Protein AF-A0A1C0A629-F1 (afdb_monomer)

Secondary structure (DSSP, 8-state):
-HHHHHHHHHHHHHHHHHHHHHHTT-----EEEEEEHHHHHHHHHHTTTS-HHHHHHHHHHHHH-BTTB---GGGEEEEEEEE-TTSEEEEEEEE-

Foldseek 3Di:
DVVVVVVVVVVVVVVVVVVVVVVVPPDDPKDKDKDALVQLVVQCVVVVVPDSQLSLLVVVQVVPADPVRRADSVQKDWDDKDQDPPRMIMTIIGGD

Radius of gyration: 22.2 Å; Cα contacts (8 Å, |Δi|>4): 100; chains: 1; bounding box: 39×57×56 Å

Structure (mmCIF, N/CA/C/O backbone):
data_AF-A0A1C0A629-F1
#
_entry.id   AF-A0A1C0A629-F1
#
loop_
_atom_site.group_PDB
_atom_site.id
_atom_site.type_symbol
_atom_site.label_atom_id
_atom_site.label_alt_id
_atom_site.label_comp_id
_atom_site.label_asym_id
_atom_site.label_entity_id
_atom_site.label_seq_id
_atom_site.pdbx_PDB_ins_code
_atom_site.Cartn_x
_atom_site.Cartn_y
_atom_site.Cartn_z
_atom_site.occupancy
_atom_site.B_iso_or_equiv
_atom_site.auth_seq_id
_atom_site.auth_comp_id
_atom_site.auth_asym_id
_atom_site.auth_atom_id
_atom_site.pdbx_PDB_model_num
ATOM 1 N N . MET A 1 1 ? 22.301 -35.716 -43.680 1.00 56.06 1 MET A N 1
ATOM 2 C CA . MET A 1 1 ? 21.473 -35.746 -42.450 1.00 56.06 1 MET A CA 1
ATOM 3 C C . MET A 1 1 ? 22.081 -34.968 -41.279 1.00 56.06 1 MET A C 1
ATOM 5 O O . MET A 1 1 ? 21.376 -34.148 -40.717 1.00 56.06 1 MET A O 1
ATOM 9 N N . LYS A 1 2 ? 23.376 -35.123 -40.944 1.00 58.62 2 LYS A N 1
ATOM 10 C CA . LYS A 1 2 ? 24.003 -34.415 -39.800 1.00 58.62 2 LYS A CA 1
ATOM 11 C C . LYS A 1 2 ? 23.924 -32.873 -39.859 1.00 58.62 2 LYS A C 1
ATOM 13 O O . LYS A 1 2 ? 23.704 -32.243 -38.837 1.00 58.62 2 LYS A O 1
ATOM 18 N N . LYS A 1 3 ? 24.039 -32.267 -41.052 1.00 58.44 3 LYS A N 1
ATOM 19 C CA . LYS A 1 3 ? 23.989 -30.798 -41.239 1.00 58.44 3 LYS A CA 1
ATOM 20 C C . LYS A 1 3 ? 22.602 -30.184 -40.980 1.00 58.44 3 LYS A C 1
ATOM 22 O O . LYS A 1 3 ? 22.519 -29.114 -40.397 1.00 58.44 3 LYS A O 1
ATOM 27 N N . LEU A 1 4 ? 21.531 -30.885 -41.368 1.00 67.12 4 LEU A N 1
ATOM 28 C CA . LEU A 1 4 ? 20.145 -30.471 -41.095 1.00 67.12 4 LEU A CA 1
ATOM 29 C C . LEU A 1 4 ? 19.840 -30.516 -39.595 1.00 67.12 4 LEU A C 1
ATOM 31 O O . LEU A 1 4 ? 19.207 -29.611 -39.068 1.00 67.12 4 LEU A O 1
ATOM 35 N N . PHE A 1 5 ? 20.367 -31.525 -38.901 1.00 68.81 5 PHE A N 1
ATOM 36 C CA . PHE A 1 5 ? 20.186 -31.682 -37.460 1.00 68.81 5 PHE A CA 1
ATOM 37 C C . PHE A 1 5 ? 20.813 -30.530 -36.661 1.00 68.81 5 PHE A C 1
ATOM 39 O O . PHE A 1 5 ? 20.202 -30.017 -35.731 1.00 68.81 5 PHE A O 1
ATOM 46 N N . ILE A 1 6 ? 22.004 -30.077 -37.068 1.00 71.38 6 ILE A N 1
ATOM 47 C CA . ILE A 1 6 ? 22.696 -28.937 -36.445 1.00 71.38 6 ILE A CA 1
ATOM 48 C C . ILE A 1 6 ? 21.920 -27.632 -36.678 1.00 71.38 6 ILE A C 1
ATOM 50 O O . ILE A 1 6 ? 21.803 -26.820 -35.765 1.00 71.38 6 ILE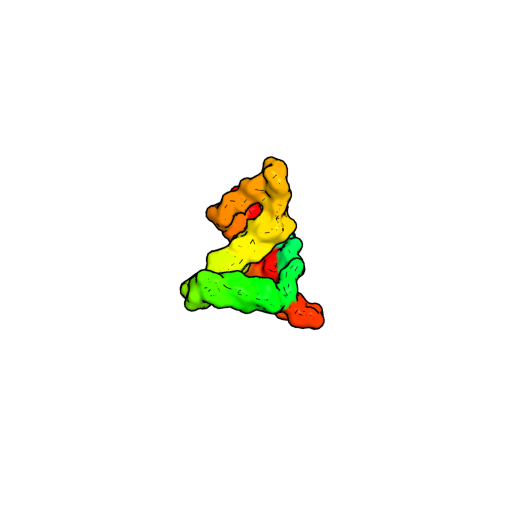 A O 1
ATOM 54 N N . LEU A 1 7 ? 21.349 -27.449 -37.873 1.00 71.56 7 LEU A N 1
ATOM 55 C CA . LEU A 1 7 ? 20.554 -26.264 -38.200 1.00 71.56 7 LEU A CA 1
ATOM 56 C C . LEU A 1 7 ? 19.258 -26.201 -37.375 1.00 71.56 7 LEU A C 1
ATOM 58 O O . LEU A 1 7 ? 18.929 -25.153 -36.825 1.00 71.56 7 LEU A O 1
ATOM 62 N N . CYS A 1 8 ? 18.558 -27.332 -37.233 1.00 71.06 8 CYS A N 1
ATOM 63 C CA . CYS A 1 8 ? 17.373 -27.431 -36.380 1.00 71.06 8 CYS A CA 1
ATOM 64 C C . CYS A 1 8 ? 17.712 -27.198 -34.902 1.00 71.06 8 CYS A C 1
ATOM 66 O O . CYS A 1 8 ? 16.980 -26.490 -34.218 1.00 71.06 8 CYS A O 1
ATOM 68 N N . LEU A 1 9 ? 18.837 -27.734 -34.420 1.00 71.69 9 LEU A N 1
ATOM 69 C CA . LEU A 1 9 ? 19.281 -27.533 -33.041 1.00 71.69 9 LEU A CA 1
ATOM 70 C C . LEU A 1 9 ? 19.588 -26.055 -32.750 1.00 71.69 9 LEU A C 1
ATOM 72 O O . LEU A 1 9 ? 19.169 -25.536 -31.720 1.00 71.69 9 LEU A O 1
ATOM 76 N N . ALA A 1 10 ? 20.251 -25.354 -33.675 1.00 71.69 10 ALA A N 1
ATOM 77 C CA . ALA A 1 10 ? 20.516 -23.922 -33.542 1.00 71.69 10 ALA A CA 1
ATOM 78 C C . ALA A 1 10 ? 19.223 -23.084 -33.517 1.00 71.69 10 ALA A C 1
ATOM 80 O O . ALA A 1 10 ? 19.099 -22.165 -32.709 1.00 71.69 10 ALA A O 1
ATOM 81 N N . LEU A 1 11 ? 18.238 -23.434 -34.352 1.00 71.38 11 LEU A N 1
ATOM 82 C CA . LEU A 1 11 ? 16.924 -22.778 -34.396 1.00 71.38 11 LEU A CA 1
ATOM 83 C C . LEU A 1 11 ? 16.146 -22.924 -33.081 1.00 71.38 11 LEU A C 1
ATOM 85 O O . LEU A 1 11 ? 15.537 -21.960 -32.624 1.00 71.38 11 LEU A O 1
ATOM 89 N N . VAL A 1 12 ? 16.208 -24.097 -32.444 1.00 72.62 12 VAL A N 1
ATOM 90 C CA . VAL A 1 12 ? 15.578 -24.337 -31.134 1.00 72.62 12 VAL A CA 1
ATOM 91 C C . VAL A 1 12 ? 16.238 -23.499 -30.038 1.00 72.62 12 VAL A C 1
ATOM 93 O O . VAL A 1 12 ? 15.541 -22.909 -29.218 1.00 72.62 12 VAL A O 1
ATOM 96 N N . ILE A 1 13 ? 17.570 -23.392 -30.043 1.00 71.81 13 ILE A N 1
ATOM 97 C CA . ILE A 1 13 ? 18.303 -22.562 -29.076 1.00 71.81 13 ILE A CA 1
ATOM 98 C C . ILE A 1 13 ? 17.892 -21.088 -29.230 1.00 71.81 13 ILE A C 1
ATOM 100 O O . ILE A 1 13 ? 17.512 -20.461 -28.247 1.00 71.81 13 ILE A O 1
ATOM 104 N N . LEU A 1 14 ? 17.865 -20.553 -30.455 1.00 61.94 14 LEU A N 1
ATOM 105 C CA . LEU A 1 14 ? 17.424 -19.176 -30.733 1.00 61.94 14 LEU A CA 1
ATOM 106 C C . LEU A 1 14 ? 15.972 -18.908 -30.291 1.00 61.94 14 LEU A C 1
ATOM 108 O O . LEU A 1 14 ? 15.680 -17.860 -29.711 1.00 61.94 14 LEU A O 1
ATOM 112 N N . ALA A 1 15 ? 15.068 -19.865 -30.513 1.00 64.75 15 ALA A N 1
ATOM 113 C CA . ALA A 1 15 ? 13.670 -19.763 -30.091 1.00 64.75 15 ALA A CA 1
ATOM 114 C C . ALA A 1 15 ? 13.490 -19.808 -28.561 1.00 64.75 15 ALA A C 1
ATOM 116 O O . ALA A 1 15 ? 12.545 -19.227 -28.043 1.00 64.75 15 ALA A O 1
ATOM 117 N N . LEU A 1 16 ? 14.394 -20.465 -27.828 1.00 60.78 16 LEU A N 1
ATOM 118 C CA . LEU A 1 16 ? 14.368 -20.503 -26.359 1.00 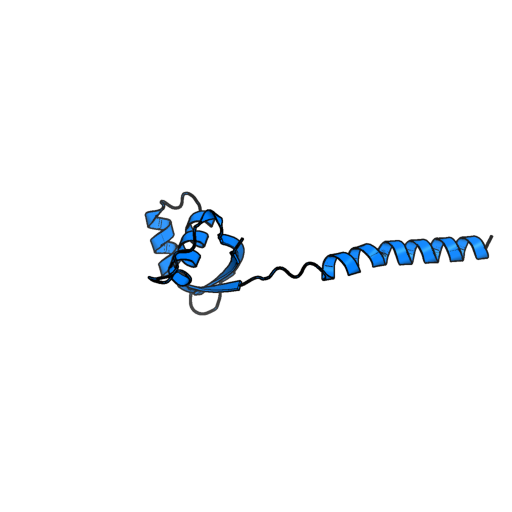60.78 16 LEU A CA 1
ATOM 119 C C . LEU A 1 16 ? 14.932 -19.231 -25.712 1.00 60.78 16 LEU A C 1
ATOM 121 O O . LEU A 1 16 ? 14.549 -18.899 -24.595 1.00 60.78 16 LEU A O 1
ATOM 125 N N . HIS A 1 17 ? 15.838 -18.522 -26.389 1.00 58.28 17 HIS A N 1
ATOM 126 C CA . HIS A 1 17 ? 16.496 -17.331 -25.829 1.00 58.28 17 HIS A CA 1
ATOM 127 C C . HIS A 1 17 ? 15.703 -16.042 -26.085 1.00 58.28 17 HIS A C 1
ATOM 129 O O . HIS A 1 17 ? 15.812 -15.081 -25.327 1.00 58.28 17 HIS A O 1
ATOM 135 N N . THR A 1 18 ? 14.880 -16.017 -27.134 1.00 59.25 18 THR A N 1
ATOM 136 C CA . THR A 1 18 ? 14.080 -14.842 -27.509 1.00 59.25 18 THR A CA 1
ATOM 137 C C . THR A 1 18 ? 13.023 -14.429 -26.468 1.00 59.25 18 T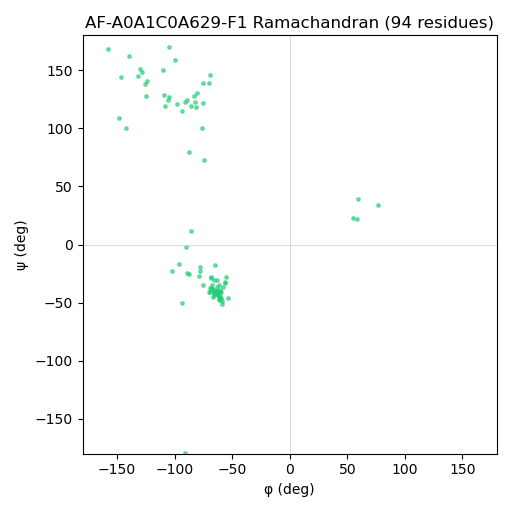HR A C 1
ATOM 139 O O . THR A 1 18 ? 12.924 -13.230 -26.214 1.00 59.25 18 THR A O 1
ATOM 142 N N . PRO A 1 19 ? 12.287 -15.339 -25.792 1.00 57.81 19 PRO A N 1
ATOM 143 C CA . PRO A 1 19 ? 11.310 -14.949 -24.775 1.00 57.81 19 PRO A CA 1
ATOM 144 C C . PRO A 1 19 ? 11.953 -14.338 -23.524 1.00 57.81 19 PRO A C 1
ATOM 146 O O . PRO A 1 19 ? 11.383 -13.422 -22.939 1.00 57.81 19 PRO A O 1
ATOM 149 N N . LEU A 1 20 ? 13.143 -14.812 -23.127 1.00 53.81 20 LEU A N 1
ATOM 150 C CA . LEU A 1 20 ? 13.841 -14.316 -21.93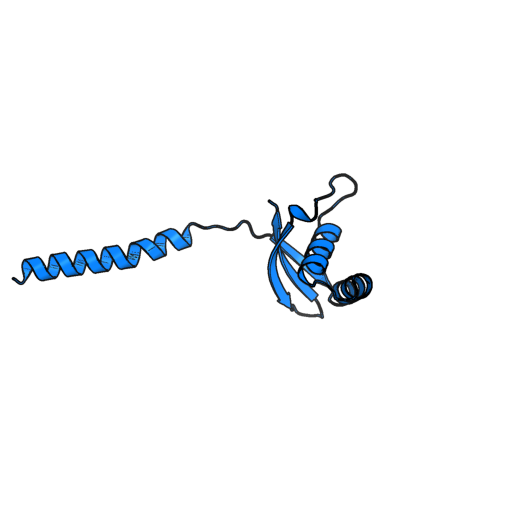4 1.00 53.81 20 LEU A CA 1
ATOM 151 C C . LEU A 1 20 ? 14.295 -12.861 -22.099 1.00 53.81 20 LEU A C 1
ATOM 153 O O . LEU A 1 20 ? 14.055 -12.045 -21.215 1.00 53.81 20 LEU A O 1
ATOM 157 N N . ALA A 1 21 ? 14.885 -12.519 -23.247 1.00 55.88 21 ALA A N 1
ATOM 158 C CA . ALA A 1 21 ? 15.352 -11.157 -23.510 1.00 55.88 21 ALA A CA 1
ATOM 159 C C . ALA A 1 21 ? 14.200 -10.134 -23.593 1.00 55.88 21 ALA A C 1
ATOM 161 O O . ALA A 1 21 ? 14.373 -8.967 -23.245 1.00 55.88 21 ALA A O 1
ATOM 162 N N . MET A 1 22 ? 13.010 -10.562 -24.039 1.00 55.06 22 MET A N 1
ATOM 163 C CA . MET A 1 22 ? 11.828 -9.691 -24.076 1.00 55.06 22 MET A CA 1
ATOM 164 C C . MET A 1 22 ? 11.166 -9.508 -22.702 1.00 55.06 22 MET A C 1
ATOM 166 O O . MET A 1 22 ? 10.492 -8.505 -22.490 1.00 55.06 22 MET A O 1
ATOM 170 N N . ALA A 1 23 ? 11.360 -10.434 -21.758 1.00 53.56 23 ALA A N 1
ATOM 171 C CA . ALA A 1 23 ? 10.865 -10.277 -20.390 1.00 53.56 23 ALA A CA 1
ATOM 172 C C . ALA A 1 23 ? 11.714 -9.283 -19.574 1.00 53.56 23 ALA A C 1
ATOM 174 O O . ALA A 1 23 ? 11.165 -8.516 -18.787 1.00 53.56 23 ALA A O 1
ATOM 175 N N . GLU A 1 24 ? 13.032 -9.235 -19.806 1.00 50.69 24 GLU A N 1
ATOM 176 C CA . GLU A 1 24 ? 13.953 -8.297 -19.135 1.00 50.69 24 GLU A CA 1
ATOM 177 C C . GLU A 1 24 ? 13.693 -6.816 -19.466 1.00 50.69 24 GLU A C 1
ATOM 179 O O . GLU A 1 24 ? 14.145 -5.935 -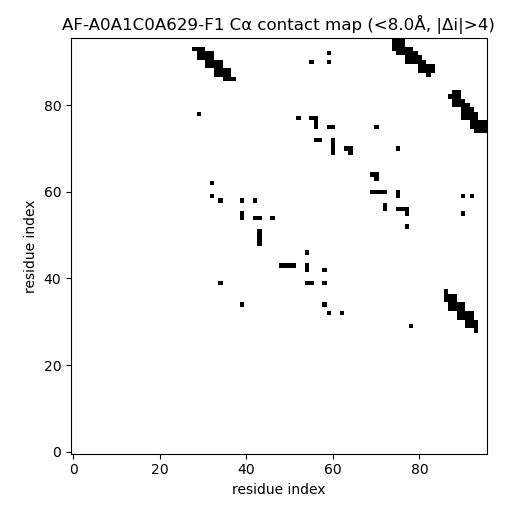18.741 1.00 50.69 24 GLU A O 1
ATOM 184 N N . THR A 1 25 ? 12.962 -6.514 -20.544 1.00 53.44 25 THR A N 1
ATOM 185 C CA . THR A 1 25 ? 12.727 -5.134 -21.006 1.00 53.44 25 THR A CA 1
ATOM 186 C C . THR A 1 25 ? 11.482 -4.469 -20.415 1.00 53.44 25 THR A C 1
ATOM 188 O O . THR A 1 25 ? 11.241 -3.292 -20.683 1.00 53.44 25 THR A O 1
ATOM 191 N N . VAL A 1 26 ? 10.698 -5.169 -19.587 1.00 52.72 26 VAL A N 1
ATOM 192 C CA . VAL A 1 26 ? 9.564 -4.567 -18.869 1.00 52.72 26 VAL A CA 1
ATOM 193 C C . VAL A 1 26 ? 10.062 -3.977 -17.548 1.00 52.72 26 VAL A C 1
ATOM 195 O O . VAL A 1 26 ? 9.926 -4.567 -16.481 1.00 52.72 26 VAL A O 1
ATOM 198 N N . THR A 1 27 ? 10.664 -2.792 -17.613 1.00 54.97 27 THR A N 1
ATOM 199 C CA . THR A 1 27 ? 10.960 -1.990 -16.420 1.00 54.97 27 THR A CA 1
ATOM 200 C C . THR A 1 27 ? 9.669 -1.339 -15.932 1.00 54.97 27 THR A C 1
ATOM 202 O O . THR A 1 27 ? 9.217 -0.347 -16.504 1.00 54.97 27 THR A O 1
ATOM 205 N N . ILE A 1 28 ? 9.054 -1.916 -14.901 1.00 62.59 28 ILE A N 1
ATOM 206 C CA . ILE A 1 28 ? 7.947 -1.285 -14.174 1.00 62.59 28 ILE A CA 1
ATOM 207 C C . ILE A 1 28 ? 8.564 -0.199 -13.282 1.00 62.59 28 ILE A C 1
ATOM 209 O O . ILE A 1 28 ? 9.447 -0.502 -12.480 1.00 62.59 28 ILE A O 1
ATOM 213 N N . ASP A 1 29 ? 8.140 1.061 -13.441 1.00 76.06 29 ASP A N 1
ATOM 214 C CA . ASP A 1 29 ? 8.564 2.176 -12.577 1.00 76.06 29 ASP A CA 1
AT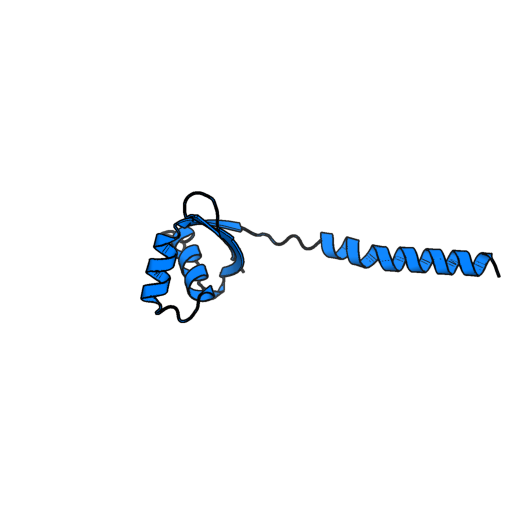OM 215 C C . ASP A 1 29 ? 7.858 2.070 -11.216 1.00 76.06 29 ASP A C 1
ATOM 217 O O . ASP A 1 29 ? 6.879 2.760 -10.916 1.00 76.06 29 ASP A O 1
ATOM 221 N N . THR A 1 30 ? 8.309 1.094 -10.430 1.00 84.62 30 THR A N 1
ATOM 222 C CA . THR A 1 30 ? 7.751 0.761 -9.125 1.00 84.62 30 THR A CA 1
ATOM 223 C C . THR A 1 30 ? 8.321 1.693 -8.065 1.00 84.62 30 THR A C 1
ATOM 225 O O . THR A 1 30 ? 9.530 1.747 -7.836 1.00 84.62 30 THR A O 1
ATOM 228 N N . LYS A 1 31 ? 7.434 2.389 -7.360 1.00 91.50 31 LYS A N 1
ATOM 229 C CA . LYS A 1 31 ? 7.751 3.220 -6.197 1.00 91.50 31 LYS A CA 1
ATOM 230 C C . LYS A 1 31 ? 7.441 2.460 -4.914 1.00 91.50 31 LYS A C 1
ATOM 232 O O . LYS A 1 31 ? 6.643 1.528 -4.919 1.00 91.50 31 LYS A O 1
ATOM 237 N N . VAL A 1 32 ? 8.053 2.873 -3.807 1.00 92.31 32 VAL A N 1
ATOM 238 C CA . VAL A 1 32 ? 7.828 2.273 -2.485 1.00 92.31 32 VAL A CA 1
ATOM 239 C C . VAL A 1 32 ? 7.393 3.337 -1.487 1.00 92.31 32 VAL A C 1
ATOM 241 O O . VAL A 1 32 ? 7.900 4.459 -1.503 1.00 92.31 32 VAL A O 1
ATOM 244 N N . VAL A 1 33 ? 6.448 2.982 -0.622 1.00 93.25 33 VAL A N 1
ATOM 245 C CA . VAL A 1 33 ? 6.119 3.745 0.583 1.00 93.25 33 VAL A CA 1
ATOM 246 C C . VAL A 1 33 ? 6.193 2.819 1.789 1.00 93.25 33 VAL A C 1
ATOM 248 O O . VAL A 1 33 ? 5.769 1.668 1.716 1.00 93.25 33 VAL A O 1
ATOM 251 N N . GLU A 1 34 ? 6.768 3.308 2.881 1.00 93.62 34 GLU A N 1
ATOM 252 C CA . GLU A 1 34 ? 6.849 2.582 4.145 1.00 93.62 34 GLU A CA 1
ATOM 253 C C . GLU A 1 34 ? 5.839 3.188 5.119 1.00 93.62 34 GLU A C 1
ATOM 255 O O . GLU A 1 34 ? 5.831 4.401 5.319 1.00 93.62 34 GLU A O 1
ATOM 260 N N . VAL A 1 35 ? 4.977 2.348 5.689 1.00 93.19 35 VAL A N 1
ATOM 261 C CA . VAL A 1 35 ? 3.911 2.747 6.617 1.00 93.19 35 VAL A CA 1
ATOM 262 C C . VAL A 1 35 ? 3.945 1.874 7.864 1.00 93.19 35 VAL A C 1
ATOM 264 O O . VAL A 1 35 ? 4.350 0.713 7.801 1.00 93.19 35 VAL A O 1
ATOM 267 N N . ASP A 1 36 ? 3.501 2.405 8.999 1.00 93.56 36 ASP A N 1
ATOM 268 C CA . ASP A 1 36 ? 3.380 1.608 10.218 1.00 93.56 36 ASP A CA 1
ATOM 269 C C . ASP A 1 36 ? 2.161 0.675 10.134 1.00 93.56 36 ASP A C 1
ATOM 271 O O . ASP A 1 36 ? 1.066 1.063 9.720 1.00 93.56 36 ASP A O 1
ATOM 275 N N . GLU A 1 37 ? 2.317 -0.562 10.603 1.00 91.25 37 GLU A N 1
ATOM 276 C CA . GLU A 1 37 ? 1.246 -1.565 10.640 1.00 91.25 37 GLU A CA 1
ATOM 277 C C . GLU A 1 37 ? 0.024 -1.060 11.425 1.00 91.25 37 GLU A C 1
ATOM 279 O O . GLU A 1 37 ? -1.125 -1.325 11.064 1.00 91.25 37 GLU A O 1
ATOM 284 N N . SER A 1 38 ? 0.257 -0.252 12.462 1.00 92.62 38 SER A N 1
ATOM 285 C CA . SER A 1 38 ? -0.815 0.360 13.251 1.00 92.62 38 SER A CA 1
ATOM 286 C C . SER A 1 38 ? -1.717 1.293 12.429 1.00 92.62 38 SER A C 1
ATOM 288 O O . SER A 1 38 ? -2.932 1.314 12.646 1.00 92.62 38 SER A O 1
ATOM 290 N N . GLU A 1 39 ? -1.164 2.018 11.450 1.00 91.44 39 GLU A N 1
ATOM 291 C CA . GLU A 1 39 ? -1.937 2.885 10.557 1.00 91.44 39 GLU A CA 1
ATOM 292 C C . GLU A 1 39 ? -2.789 2.060 9.600 1.00 91.44 39 GLU A C 1
ATOM 294 O O . GLU A 1 39 ? -3.968 2.361 9.398 1.00 91.44 39 GLU A O 1
ATOM 299 N N . MET A 1 40 ? -2.224 0.968 9.080 1.00 89.69 40 MET A N 1
ATOM 300 C CA . MET A 1 40 ? -2.953 0.033 8.233 1.00 89.69 40 MET A CA 1
ATOM 301 C C . MET A 1 40 ? -4.124 -0.609 8.973 1.00 89.69 40 MET A C 1
ATOM 303 O O . MET A 1 40 ? -5.235 -0.627 8.446 1.00 89.69 40 MET A O 1
ATOM 307 N N . ILE A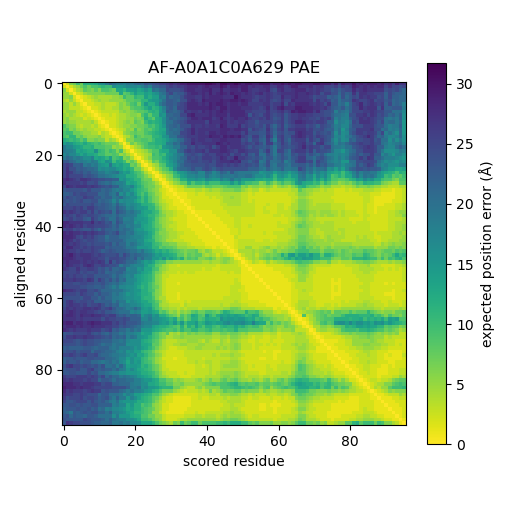 1 41 ? -3.914 -1.081 10.204 1.00 90.31 41 ILE A N 1
ATOM 308 C CA . ILE A 1 41 ? -4.977 -1.672 11.028 1.00 90.31 41 ILE A CA 1
ATOM 309 C C . ILE A 1 41 ? -6.067 -0.638 11.323 1.00 90.31 41 ILE A C 1
ATOM 311 O O . ILE A 1 41 ? -7.259 -0.938 11.219 1.00 90.31 41 ILE A O 1
ATOM 315 N N . LYS A 1 42 ? -5.677 0.594 11.670 1.00 91.88 42 LYS A N 1
ATOM 316 C CA . LYS A 1 42 ? -6.618 1.681 11.953 1.00 91.88 42 LYS A CA 1
ATOM 317 C C . LYS A 1 42 ? -7.482 2.000 10.735 1.00 91.88 42 LYS A C 1
ATOM 319 O O . LYS A 1 42 ? -8.701 2.100 10.869 1.00 91.88 42 LYS A O 1
ATOM 324 N N . LEU A 1 43 ? -6.866 2.131 9.562 1.00 91.50 43 LEU A N 1
ATOM 325 C CA . LEU A 1 43 ? -7.577 2.441 8.328 1.00 91.50 43 LEU A CA 1
ATOM 326 C C . LEU A 1 43 ? -8.448 1.265 7.871 1.00 91.50 43 LEU A C 1
ATOM 328 O O . LEU A 1 43 ? -9.602 1.460 7.502 1.00 91.50 43 LEU A O 1
ATOM 332 N N . ALA A 1 44 ? -7.948 0.033 7.979 1.00 90.25 44 ALA A N 1
ATOM 333 C CA . ALA A 1 44 ? -8.728 -1.163 7.683 1.00 90.25 44 ALA A CA 1
ATOM 334 C C . ALA A 1 44 ? -9.966 -1.279 8.584 1.00 90.25 44 ALA A C 1
ATOM 336 O O . ALA A 1 44 ? -11.045 -1.593 8.093 1.00 90.25 44 ALA A O 1
ATOM 337 N N . SER A 1 45 ? -9.846 -0.937 9.870 1.00 90.38 45 SER A N 1
ATOM 338 C CA . SER A 1 45 ? -10.977 -0.889 10.804 1.00 90.38 45 SER A CA 1
ATOM 339 C C . SER A 1 45 ? -12.032 0.151 10.406 1.00 90.38 45 SER A C 1
ATOM 341 O O . SER A 1 45 ? -13.229 -0.139 10.435 1.00 90.38 45 SER A O 1
ATOM 343 N N . GLN A 1 46 ? -11.610 1.341 9.959 1.00 89.12 46 GLN A N 1
ATOM 344 C CA . GLN A 1 46 ? -12.521 2.377 9.449 1.00 89.12 46 GLN A CA 1
ATOM 345 C C . GLN A 1 46 ? -13.275 1.919 8.192 1.00 89.12 46 GLN A C 1
ATOM 347 O O . GLN A 1 46 ? -14.465 2.195 8.048 1.00 89.12 46 GLN A O 1
ATOM 352 N N . GLU A 1 47 ? -12.603 1.160 7.330 1.00 86.25 47 GLU A N 1
ATOM 353 C CA . GLU A 1 47 ? -13.166 0.554 6.118 1.00 86.25 47 GLU A CA 1
ATOM 354 C C . GLU A 1 47 ? -13.834 -0.807 6.380 1.00 86.25 47 GLU A C 1
ATOM 356 O O . GLU A 1 47 ? -14.125 -1.542 5.439 1.00 86.25 47 GLU A O 1
ATOM 361 N N . LYS A 1 48 ? -14.053 -1.175 7.652 1.00 86.62 48 LYS A N 1
ATOM 362 C CA . LYS A 1 48 ? -14.678 -2.441 8.081 1.00 86.62 48 LYS A CA 1
ATOM 363 C C . LYS A 1 48 ? -14.005 -3.708 7.539 1.00 86.62 48 LYS A C 1
ATOM 365 O O . LYS A 1 48 ? -14.620 -4.767 7.518 1.00 86.62 48 LYS A O 1
ATOM 370 N N . PHE A 1 49 ? -12.734 -3.613 7.157 1.00 78.81 49 PHE A N 1
ATOM 371 C CA . PHE A 1 49 ? -11.952 -4.679 6.530 1.00 78.81 49 PHE A CA 1
ATOM 372 C C . PHE A 1 49 ? -12.551 -5.198 5.211 1.00 78.81 49 PHE A C 1
ATOM 374 O O . PHE A 1 49 ? -12.222 -6.302 4.783 1.00 78.81 49 PHE A O 1
ATOM 381 N N . ASP A 1 50 ? -13.387 -4.397 4.541 1.00 80.31 50 ASP A N 1
ATOM 382 C CA . ASP A 1 50 ? -14.117 -4.830 3.345 1.00 80.31 50 ASP A CA 1
ATOM 383 C C . ASP A 1 50 ? -13.183 -5.074 2.145 1.00 80.31 50 ASP A C 1
ATOM 385 O O . ASP A 1 50 ? -13.391 -6.005 1.365 1.00 80.31 50 ASP A O 1
ATOM 389 N N . ASN A 1 51 ? -12.140 -4.248 1.969 1.00 87.88 51 ASN A N 1
ATOM 390 C CA . ASN A 1 51 ? -11.207 -4.379 0.848 1.00 87.88 51 ASN A CA 1
ATOM 391 C C . ASN A 1 51 ? -9.782 -3.927 1.201 1.00 87.88 51 ASN A C 1
ATOM 393 O O . ASN A 1 51 ? -9.485 -2.734 1.299 1.00 87.88 51 ASN A O 1
ATOM 397 N N . LEU A 1 52 ? -8.879 -4.902 1.306 1.00 88.75 52 LEU A N 1
ATOM 398 C CA . LEU A 1 52 ? -7.467 -4.691 1.615 1.00 88.75 52 LEU A CA 1
ATOM 399 C C . LEU A 1 52 ? -6.744 -3.822 0.571 1.00 88.75 52 LEU A C 1
ATOM 401 O O . LEU A 1 52 ? -5.956 -2.949 0.928 1.00 88.75 52 LEU A O 1
ATOM 405 N N . THR A 1 53 ? -7.025 -4.022 -0.717 1.00 90.50 53 THR A N 1
ATOM 406 C CA . THR A 1 53 ? -6.419 -3.238 -1.801 1.00 90.50 53 THR A CA 1
ATOM 407 C C . THR A 1 53 ? -6.827 -1.771 -1.706 1.00 90.50 53 THR A C 1
ATOM 409 O O . THR A 1 53 ? -5.984 -0.893 -1.865 1.00 90.50 53 THR A O 1
ATOM 412 N N . THR A 1 54 ? -8.093 -1.485 -1.397 1.00 91.38 54 THR A N 1
ATOM 413 C CA . THR A 1 54 ? -8.567 -0.109 -1.184 1.00 91.38 54 THR A CA 1
ATOM 414 C C . THR A 1 54 ? -7.862 0.545 0.000 1.00 91.38 54 THR A C 1
ATOM 416 O O . THR A 1 54 ? -7.424 1.689 -0.114 1.00 91.38 54 THR A O 1
ATOM 419 N N . VAL A 1 55 ? -7.700 -0.182 1.111 1.00 92.38 55 VAL A N 1
ATOM 420 C CA . VAL A 1 55 ? -6.957 0.297 2.288 1.00 92.38 55 VAL A CA 1
ATOM 421 C C . VAL A 1 55 ? -5.516 0.641 1.907 1.00 92.38 55 VAL A C 1
ATOM 423 O O . VAL A 1 55 ? -5.063 1.747 2.191 1.00 92.38 55 VAL A O 1
ATOM 426 N N . MET A 1 56 ? -4.815 -0.247 1.197 1.00 92.62 56 MET A N 1
ATOM 427 C CA . MET A 1 56 ? -3.442 0.009 0.745 1.00 92.62 56 MET A CA 1
ATOM 428 C C . MET A 1 56 ? -3.347 1.226 -0.181 1.00 92.62 56 MET A C 1
ATOM 430 O O . MET A 1 56 ? -2.479 2.073 0.011 1.00 92.62 56 MET A O 1
ATOM 434 N N . LYS A 1 57 ? -4.263 1.372 -1.146 1.00 93.31 57 LYS A N 1
ATOM 435 C CA . LYS A 1 57 ? -4.290 2.547 -2.032 1.00 93.31 57 LYS A CA 1
ATOM 436 C C . LYS A 1 57 ? -4.501 3.848 -1.256 1.00 93.31 57 LYS A C 1
ATOM 438 O O . LYS A 1 57 ? -3.842 4.839 -1.555 1.00 93.31 57 LYS A O 1
ATOM 443 N N . LYS A 1 58 ? -5.379 3.846 -0.247 1.00 92.31 58 LYS A N 1
ATOM 444 C CA . LYS A 1 58 ? -5.604 5.002 0.635 1.00 92.31 58 LYS A CA 1
ATOM 445 C C . LYS A 1 58 ? -4.367 5.325 1.479 1.00 92.31 58 LYS A C 1
ATOM 447 O O . LYS A 1 58 ? -4.020 6.495 1.589 1.00 92.31 58 LYS A O 1
ATOM 452 N N . LEU A 1 59 ? -3.666 4.323 2.016 1.00 93.00 59 LEU A N 1
ATOM 453 C CA . LEU A 1 59 ? -2.400 4.534 2.738 1.00 93.00 59 LEU A CA 1
ATOM 454 C C . LEU A 1 59 ? -1.342 5.182 1.846 1.00 93.00 59 LEU A C 1
ATOM 456 O O . LEU A 1 59 ? -0.715 6.158 2.252 1.00 93.00 59 LEU A O 1
ATOM 460 N N . VAL A 1 60 ? -1.183 4.682 0.617 1.00 93.00 60 VAL A N 1
ATOM 461 C CA . VAL A 1 60 ? -0.285 5.292 -0.372 1.00 93.00 60 VAL A CA 1
ATOM 462 C C . VAL A 1 60 ? -0.710 6.735 -0.632 1.00 93.00 60 VAL A C 1
ATO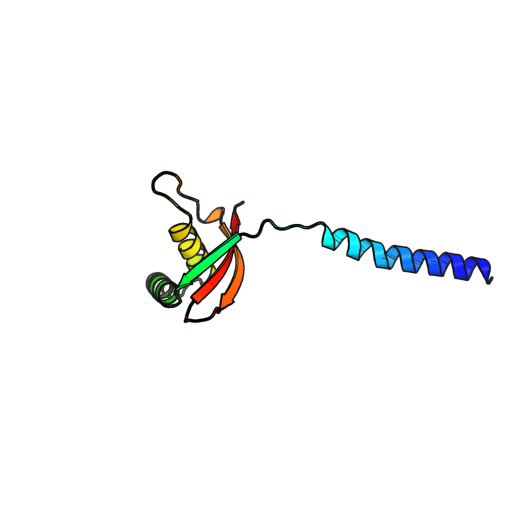M 464 O O . VAL A 1 60 ? 0.110 7.636 -0.497 1.00 93.00 60 VAL A O 1
ATOM 467 N N . GLN A 1 61 ? -1.992 6.972 -0.932 1.00 92.88 61 GLN A N 1
ATOM 468 C CA . GLN A 1 61 ? -2.535 8.303 -1.215 1.00 92.88 61 GLN A CA 1
ATOM 469 C C . GLN A 1 61 ? -2.229 9.308 -0.099 1.00 92.88 61 GLN A C 1
ATOM 471 O O . GLN A 1 61 ? -1.783 10.412 -0.401 1.00 92.88 61 GLN A O 1
ATOM 476 N N . LEU A 1 62 ? -2.435 8.928 1.165 1.00 91.56 62 LEU A N 1
ATOM 477 C CA . LEU A 1 62 ? -2.181 9.776 2.334 1.00 91.56 62 LEU A CA 1
ATOM 478 C C . LEU A 1 62 ? -0.704 10.161 2.484 1.00 91.56 62 LEU A C 1
ATOM 480 O O . LEU A 1 62 ? -0.411 11.242 2.982 1.00 91.56 62 LEU A O 1
ATOM 484 N N . ASN A 1 63 ? 0.212 9.295 2.049 1.00 89.88 63 ASN A N 1
ATOM 485 C CA . ASN A 1 63 ? 1.652 9.518 2.166 1.00 89.88 63 ASN A CA 1
ATOM 486 C C . ASN A 1 63 ? 2.258 10.260 0.965 1.00 89.88 63 ASN A C 1
ATOM 488 O O . ASN A 1 63 ? 3.313 10.873 1.101 1.00 89.88 63 ASN A O 1
ATOM 492 N N . ILE A 1 64 ? 1.624 10.196 -0.211 1.00 87.94 64 ILE A N 1
ATOM 493 C CA . ILE A 1 64 ? 2.140 10.841 -1.433 1.00 87.94 64 ILE A CA 1
ATOM 494 C C . ILE A 1 64 ? 1.425 12.145 -1.786 1.00 87.94 64 ILE A C 1
ATOM 496 O O . ILE A 1 64 ? 1.979 12.949 -2.534 1.00 87.94 64 ILE A O 1
ATOM 500 N N . SER A 1 65 ? 0.194 12.343 -1.306 1.00 83.31 65 SER A N 1
ATOM 501 C CA . SER A 1 65 ? -0.577 13.548 -1.610 1.00 83.31 65 SER A CA 1
ATOM 502 C C . SER A 1 65 ? -0.130 14.690 -0.708 1.00 83.31 65 SER A C 1
ATOM 504 O O . SER A 1 65 ? -0.059 14.538 0.510 1.00 83.31 65 SER A O 1
ATOM 506 N N . THR A 1 66 ? 0.143 15.846 -1.301 1.00 78.25 66 THR A N 1
ATOM 507 C CA . THR A 1 66 ? 0.413 17.092 -0.574 1.00 78.25 66 THR A CA 1
ATOM 508 C C . THR A 1 66 ? -0.800 18.016 -0.664 1.00 78.25 66 THR A C 1
ATOM 510 O O . THR A 1 66 ? -1.714 17.768 -1.451 1.00 78.25 66 THR A O 1
ATOM 513 N N . GLU A 1 67 ? -0.820 19.106 0.110 1.00 71.19 67 GLU A N 1
ATOM 514 C CA . GLU A 1 67 ? -1.896 20.113 0.037 1.00 71.19 67 GLU A CA 1
ATOM 515 C C . GLU A 1 67 ? -2.095 20.671 -1.386 1.00 71.19 67 GLU A C 1
ATOM 517 O O . GLU A 1 67 ? -3.204 21.051 -1.757 1.00 71.19 67 GLU A O 1
ATOM 522 N N . GLU A 1 68 ? -1.037 20.672 -2.201 1.00 70.38 68 GLU A N 1
ATOM 523 C CA . GLU A 1 68 ? -1.039 21.198 -3.569 1.00 70.38 68 GLU A CA 1
ATOM 524 C C . GLU A 1 68 ? -1.274 20.125 -4.646 1.00 70.38 68 GLU A C 1
ATOM 526 O O . GLU A 1 68 ? -1.608 20.463 -5.782 1.00 70.38 68 GLU A O 1
ATOM 531 N N . ASN A 1 69 ? -1.107 18.836 -4.327 1.00 76.56 69 ASN A N 1
ATOM 532 C CA . ASN A 1 69 ? -1.229 17.752 -5.301 1.00 76.56 69 ASN A CA 1
ATOM 533 C C . ASN A 1 69 ? -1.901 16.520 -4.687 1.00 76.56 69 ASN A C 1
ATOM 535 O O . ASN A 1 69 ? -1.272 15.723 -3.987 1.00 76.56 69 ASN A O 1
ATOM 539 N N . ILE A 1 70 ? -3.193 16.370 -4.981 1.00 83.12 70 ILE A N 1
ATOM 540 C CA . ILE A 1 70 ? -4.004 15.232 -4.551 1.00 83.12 70 ILE A CA 1
ATOM 541 C C . ILE A 1 70 ? -3.986 14.178 -5.657 1.00 83.12 70 ILE A C 1
ATOM 543 O O . ILE A 1 70 ? -4.527 14.390 -6.744 1.00 83.12 70 ILE A O 1
ATOM 547 N N . VAL A 1 71 ? -3.396 13.018 -5.368 1.00 86.25 71 VAL A N 1
ATOM 548 C CA . VAL A 1 71 ? -3.382 11.885 -6.299 1.00 86.25 71 VAL A CA 1
ATOM 549 C C . VAL A 1 71 ? -4.692 11.112 -6.172 1.00 86.25 71 VAL A C 1
ATOM 551 O O . VAL A 1 71 ? -5.089 10.724 -5.076 1.00 86.25 71 VAL A O 1
ATOM 554 N N . GLU A 1 72 ? -5.381 10.871 -7.285 1.00 89.69 72 GLU A N 1
ATOM 555 C CA . GLU A 1 72 ? -6.622 10.088 -7.309 1.00 89.69 72 GLU A CA 1
ATOM 556 C C . GLU A 1 72 ? -6.356 8.600 -7.026 1.00 89.69 72 GLU A C 1
ATOM 558 O O . GLU A 1 72 ? -5.424 8.006 -7.568 1.00 89.69 72 GLU A O 1
ATOM 563 N N . LEU A 1 73 ? -7.223 7.964 -6.230 1.00 89.56 73 LEU A N 1
ATOM 564 C CA . LEU A 1 73 ? -7.127 6.537 -5.876 1.00 89.56 73 LEU A CA 1
ATOM 565 C C . LEU A 1 73 ? -7.095 5.599 -7.091 1.00 89.56 73 LEU A C 1
ATOM 567 O O . LEU A 1 73 ? -6.471 4.539 -7.045 1.00 89.56 73 LEU A O 1
ATOM 571 N N . GLU A 1 74 ? -7.774 5.974 -8.172 1.00 90.44 74 GLU A N 1
ATOM 572 C CA . GLU A 1 74 ? -7.863 5.182 -9.403 1.00 90.44 74 GLU A CA 1
ATOM 573 C C . GLU A 1 74 ? -6.522 5.103 -10.142 1.00 90.44 74 GLU A C 1
ATOM 575 O O . GLU A 1 74 ? -6.230 4.089 -10.776 1.00 90.44 74 GLU A O 1
ATOM 580 N N . LYS A 1 75 ? -5.678 6.130 -9.988 1.00 91.38 75 LYS A N 1
ATOM 581 C CA . LYS A 1 75 ? -4.337 6.194 -10.583 1.00 91.38 75 LYS A CA 1
ATOM 582 C C . LYS A 1 75 ? -3.318 5.358 -9.822 1.00 91.38 75 LYS A C 1
ATOM 584 O O . LYS A 1 75 ? -2.281 5.014 -10.375 1.00 91.38 75 LYS A O 1
ATOM 589 N N . ILE A 1 76 ? -3.602 5.006 -8.570 1.00 92.31 76 ILE A N 1
ATOM 590 C CA . ILE A 1 76 ? -2.701 4.211 -7.737 1.00 92.31 76 ILE A CA 1
ATOM 591 C C . ILE A 1 76 ? -2.950 2.727 -8.007 1.00 92.31 76 ILE A C 1
ATOM 593 O O . ILE A 1 76 ? -4.036 2.199 -7.747 1.00 92.31 76 ILE A O 1
ATOM 597 N N . SER A 1 77 ? -1.920 2.035 -8.482 1.00 92.62 77 SER A N 1
ATOM 598 C CA . SER A 1 77 ? -1.895 0.578 -8.622 1.00 92.62 77 SER A CA 1
ATOM 599 C C . SER A 1 77 ? -0.944 -0.016 -7.593 1.00 92.62 77 SER A C 1
ATOM 601 O O . SER A 1 77 ? 0.196 0.424 -7.491 1.00 92.62 77 SER A O 1
ATOM 603 N N . ILE A 1 78 ? -1.410 -1.003 -6.827 1.00 92.62 78 ILE A N 1
ATOM 604 C CA . ILE A 1 78 ? -0.568 -1.743 -5.879 1.00 92.62 78 ILE A CA 1
ATOM 605 C C . ILE A 1 78 ? 0.031 -2.929 -6.626 1.00 92.62 78 ILE A C 1
ATOM 607 O O . ILE A 1 78 ? -0.713 -3.703 -7.226 1.00 92.62 78 ILE A O 1
ATOM 611 N N . ILE A 1 79 ? 1.356 -3.030 -6.607 1.00 92.25 79 ILE A N 1
ATOM 612 C CA . ILE A 1 79 ? 2.114 -4.091 -7.270 1.00 92.25 79 ILE A CA 1
ATOM 613 C C . ILE A 1 79 ? 2.387 -5.223 -6.283 1.00 92.25 79 ILE A C 1
ATOM 615 O O . ILE A 1 79 ? 2.097 -6.376 -6.587 1.00 92.25 79 ILE A O 1
ATOM 619 N N . ASP A 1 80 ? 2.902 -4.882 -5.100 1.00 92.44 80 ASP A N 1
ATOM 620 C CA . ASP A 1 80 ? 3.238 -5.840 -4.045 1.00 92.44 80 ASP A CA 1
ATOM 621 C C . ASP A 1 80 ? 3.270 -5.155 -2.667 1.00 92.44 80 ASP A C 1
ATOM 623 O O . ASP A 1 80 ? 3.258 -3.922 -2.576 1.00 92.44 80 ASP A O 1
ATOM 627 N N . PHE A 1 81 ? 3.323 -5.934 -1.589 1.00 92.56 81 PHE A N 1
ATOM 628 C CA . PHE A 1 81 ? 3.594 -5.424 -0.249 1.00 92.56 81 PHE A CA 1
ATOM 629 C C . PHE A 1 81 ? 4.372 -6.434 0.600 1.00 92.56 81 PHE A C 1
ATOM 631 O O . PHE A 1 81 ? 4.133 -7.637 0.550 1.00 92.56 81 PHE A O 1
ATOM 638 N N . GLU A 1 82 ? 5.269 -5.927 1.441 1.00 93.81 82 GLU A N 1
ATOM 639 C CA . GLU A 1 82 ? 6.118 -6.740 2.311 1.00 93.81 82 GLU A CA 1
ATOM 640 C C . GLU A 1 82 ? 6.094 -6.221 3.750 1.00 93.81 82 GLU A C 1
ATOM 642 O O . GLU A 1 82 ? 6.062 -5.013 3.998 1.00 93.81 82 GLU A O 1
ATOM 647 N N . TYR A 1 83 ? 6.166 -7.139 4.714 1.00 89.88 83 TYR A N 1
ATOM 648 C CA . TYR A 1 83 ? 6.379 -6.797 6.118 1.00 89.88 83 TYR A CA 1
ATOM 649 C C . TYR A 1 83 ? 7.872 -6.565 6.366 1.00 89.88 83 TYR A C 1
ATOM 651 O O . TYR A 1 83 ? 8.695 -7.459 6.175 1.00 89.88 83 TYR A O 1
ATOM 659 N N . GLY A 1 84 ? 8.216 -5.349 6.780 1.00 83.75 84 GLY A N 1
ATOM 660 C CA . GLY A 1 84 ? 9.561 -4.950 7.173 1.00 83.75 84 GLY A CA 1
ATOM 661 C C . GLY A 1 84 ? 9.828 -5.137 8.668 1.00 83.75 84 GLY A C 1
ATOM 662 O O . GLY A 1 84 ? 8.980 -5.576 9.446 1.00 83.75 84 GLY A O 1
ATOM 663 N N . GLU A 1 85 ? 11.037 -4.770 9.089 1.00 86.62 85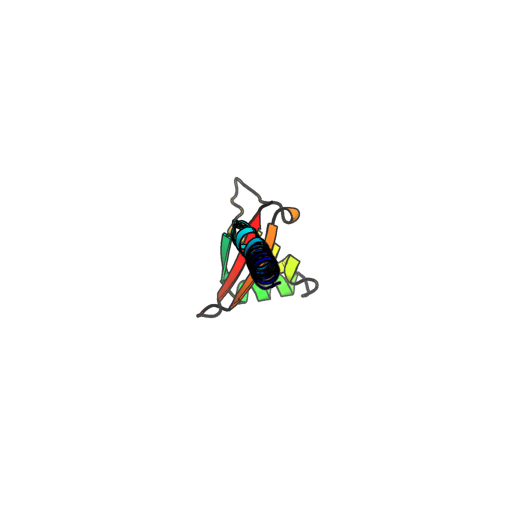 GLU A N 1
ATOM 664 C CA . GLU A 1 85 ? 11.406 -4.759 10.505 1.00 86.62 85 GLU A CA 1
ATOM 665 C C . GLU A 1 85 ? 10.664 -3.653 11.272 1.00 86.62 85 GLU A C 1
ATOM 667 O O . GLU A 1 85 ? 10.422 -2.565 10.750 1.00 86.62 85 GLU A O 1
ATOM 672 N N . GLY A 1 86 ? 10.336 -3.917 12.541 1.00 86.38 86 GLY A N 1
ATOM 673 C CA . GLY A 1 86 ? 9.764 -2.905 13.434 1.00 86.38 86 GLY A CA 1
ATOM 674 C C . GLY A 1 86 ? 8.283 -2.591 13.207 1.00 86.38 86 GLY A C 1
ATOM 675 O O . GLY A 1 86 ? 7.891 -1.451 13.423 1.00 86.38 86 GLY A O 1
ATOM 676 N N . ALA A 1 87 ? 7.471 -3.580 12.807 1.00 89.88 87 ALA A N 1
ATOM 677 C CA . ALA A 1 87 ? 6.031 -3.422 12.539 1.00 89.88 87 ALA A CA 1
ATOM 678 C C . ALA A 1 87 ? 5.732 -2.394 11.433 1.00 89.88 87 ALA A C 1
ATOM 680 O O . ALA A 1 87 ? 4.783 -1.613 11.507 1.00 89.88 87 ALA A O 1
ATOM 681 N N . LYS A 1 88 ? 6.576 -2.402 10.401 1.00 92.62 88 LYS A N 1
ATOM 682 C CA . LYS A 1 88 ? 6.458 -1.555 9.219 1.00 92.62 88 LYS A CA 1
ATOM 683 C C . LYS A 1 88 ? 6.071 -2.389 8.015 1.00 92.62 88 LYS A C 1
ATOM 685 O O . LYS A 1 88 ? 6.430 -3.559 7.916 1.00 92.62 88 LYS A O 1
ATOM 690 N N . ILE A 1 89 ? 5.364 -1.776 7.083 1.00 93.25 89 ILE A N 1
ATOM 691 C CA . ILE A 1 89 ? 4.900 -2.401 5.852 1.00 93.25 89 ILE A CA 1
ATOM 692 C C . ILE A 1 89 ? 5.404 -1.556 4.694 1.00 93.25 89 ILE A C 1
ATOM 694 O O . ILE A 1 89 ? 5.208 -0.342 4.666 1.00 93.25 89 ILE A O 1
ATOM 698 N N . ARG A 1 90 ? 6.064 -2.200 3.736 1.00 94.31 90 ARG A N 1
ATOM 699 C CA . ARG A 1 90 ? 6.499 -1.577 2.488 1.00 94.31 90 ARG A CA 1
ATOM 700 C C . ARG A 1 90 ? 5.482 -1.902 1.417 1.00 94.31 90 ARG A C 1
ATOM 702 O O . ARG A 1 90 ? 5.242 -3.070 1.137 1.00 94.31 90 ARG A O 1
ATOM 709 N N . ILE A 1 91 ? 4.885 -0.876 0.832 1.00 94.19 91 ILE A N 1
ATOM 710 C CA . ILE A 1 91 ? 3.899 -1.010 -0.235 1.00 94.19 91 ILE A CA 1
ATOM 711 C C . ILE A 1 91 ? 4.557 -0.555 -1.532 1.00 94.19 91 ILE A C 1
ATOM 713 O O . ILE A 1 91 ? 4.973 0.600 -1.657 1.00 94.19 91 ILE A O 1
ATOM 717 N N . TYR A 1 92 ? 4.639 -1.467 -2.493 1.00 93.44 92 TYR A N 1
ATOM 718 C CA . TYR A 1 92 ? 5.152 -1.221 -3.831 1.00 93.44 92 TYR A CA 1
ATOM 719 C C . TYR A 1 92 ? 3.995 -0.812 -4.738 1.00 93.44 92 TYR A C 1
ATOM 721 O O . TYR A 1 92 ? 3.009 -1.539 -4.873 1.00 93.44 92 TYR A O 1
ATOM 729 N N . TYR A 1 93 ? 4.091 0.365 -5.348 1.00 92.81 93 TYR A N 1
ATOM 730 C CA . TYR A 1 93 ? 3.000 0.958 -6.113 1.00 92.81 93 TYR A CA 1
ATOM 731 C C . TYR A 1 93 ? 3.479 1.629 -7.401 1.00 92.81 93 TYR A C 1
ATOM 733 O O . TYR A 1 93 ? 4.647 1.978 -7.559 1.00 92.81 93 TYR A O 1
ATOM 741 N N . GLN A 1 94 ? 2.533 1.850 -8.307 1.00 91.38 94 GLN A N 1
ATOM 742 C CA . GLN A 1 94 ? 2.702 2.610 -9.538 1.00 91.38 94 GLN A CA 1
ATOM 743 C C . GLN A 1 94 ? 1.599 3.669 -9.642 1.00 91.38 94 GLN A C 1
ATOM 745 O O . GLN A 1 94 ? 0.482 3.460 -9.161 1.00 91.38 94 GLN A O 1
ATOM 750 N N . ILE A 1 95 ? 1.920 4.805 -10.265 1.00 89.06 95 ILE A N 1
ATOM 751 C CA . ILE A 1 95 ? 0.945 5.836 -10.633 1.00 89.06 95 ILE A CA 1
ATOM 752 C C . ILE A 1 95 ? 0.725 5.754 -12.147 1.00 89.06 95 ILE A C 1
ATOM 754 O O . ILE A 1 95 ? 1.698 5.833 -12.898 1.00 89.06 95 ILE A O 1
ATOM 758 N N . ASN A 1 96 ? -0.531 5.591 -12.564 1.00 82.69 96 ASN A N 1
ATOM 759 C CA . ASN A 1 96 ? -0.964 5.567 -13.964 1.00 82.69 96 ASN A CA 1
ATOM 760 C C . ASN A 1 96 ? -1.523 6.917 -14.426 1.00 82.69 96 ASN A C 1
ATOM 762 O O . ASN A 1 96 ? -2.131 7.634 -13.594 1.00 82.69 96 ASN A O 1
#

pLDDT: mean 81.17, std 13.65, range [50.69, 94.31]

Solvent-accessible surface area (backbone atoms only — not comparable to full-atom values): 5707 Å² total; per-residue (Å²): 112,72,70,61,52,54,53,53,52,52,51,52,52,55,62,64,51,53,62,58,62,62,58,74,68,68,77,74,81,68,43,76,47,78,43,52,46,69,58,53,51,54,48,28,58,76,56,71,63,74,48,68,67,59,42,52,37,49,55,50,39,67,75,70,37,50,100,89,46,78,65,57,64,87,33,48,43,80,76,50,73,45,81,49,80,88,61,25,34,38,40,30,29,36,82,107

Mean predicted aligned error: 11.68 Å

Sequence (96 aa):
MKKLFILCLALVILALHTPLAMAETVTIDTKVVEVDESEMIKLASQEKFDNLTTVMKKLVQLNISTEENIVELEKISIIDFEYGEGAKIRIYYQIN

Organism: NCBI:txid1413210

Nearest PDB structures (foldseek):
  6v6a-assembly2_C  TM=4.742E-01  e=1.359E+00  Toxoplasma gondii RH
  7shy-assembly2_A  TM=5.380E-01  e=1.891E+00  Homo sapiens
  4iip-assembly1_A  TM=6.810E-01  e=3.659E+00  Legionella pneumophila subsp. pneumophila str. Philadelphia 1
  7cun-assembly1_K  TM=3.958E-01  e=2.810E+00  Homo sapiens
  7dc8-assembly1_B  TM=3.934E-01  e=8.080E+00  Homo sapiens